Protein 8EW5 (pdb70)

Foldseek 3Di:
DDDDDDDDPDPDDDVDPPDDDDDCPPCVLQVCLVPCVQVVQVVVVVVPDDDDHDDDDDPVVSVVVSVVVPPPCPDPCVVVVVCVVNPDDCPPPDVDDDDDDPDDPDDPPPD

Sequence (111 aa):
IKLEKIEPPHYNHHWVRPLFLNYAYYLYEYRKNYYNDVIDYLNQREKGIFREPPRAQEWAERAMRTYDEKNTDKSFKRSADMKYIINMRHEPRYYSYHTRAYYSLKYQKIL

Nearest PDB structures (foldseek):
  8ew5-assembly1_A  TM=1.009E+00  e=2.818E-17  Bombus ignitus

Solvent-accessible surface area: 12515 Å² total; per-residue (Å²): 192,168,152,111,163,159,145,86,89,153,175,97,103,170,218,113,137,91,123,194,154,108,141,58,159,97,66,148,65,54,114,90,11,118,162,35,34,58,90,69,15,86,57,23,82,149,153,64,116,150,118,132,65,77,164,82,79,96,152,66,79,16,37,115,69,20,156,93,102,110,77,102,109,146,30,164,134,124,44,13,76,99,86,171,127,97,108,125,181,97,108,99,140,179,197,86,192,134,111,141,73,180,181,94,140,145,154,164,133,164,196

Secondary structure (DSSP, 8-state):
-------------TT--------HHHHHHHHHHHHHHHHHHHHHHHHT----------HHHHHHHHHHHH-----TTHHHHHHTS----STT---S-------S-------

Organism: NCBI:txid207650

B-factor: mean 122.4, std 27.75, range [65.31, 205.46]

Radius of gyration: 37.27 Å; Cα contacts (8 Å, |Δi|>4): 10; chains: 1; bounding box: 44×132×72 Å

Structure (mmCIF, N/CA/C/O backbone):
data_8EW5
#
_entry.id   8EW5
#
_cell.length_a   1.00
_cell.length_b   1.00
_cell.length_c   1.00
_cell.angle_alpha   90.00
_cell.angle_beta   90.00
_cell.angle_gamma   90.00
#
_symmetry.space_group_name_H-M   'P 1'
#
loop_
_atom_site.group_PDB
_atom_site.id
_atom_site.type_symbol
_atom_site.label_atom_id
_atom_site.label_alt_id
_atom_site.label_comp_id
_atom_site.label_asym_id
_atom_site.label_entity_id
_atom_site.label_seq_id
_atom_site.pdbx_PDB_ins_code
_atom_site.Cartn_x
_atom_site.Cartn_y
_atom_site.Cartn_z
_atom_site.occupancy
_atom_site.B_iso_or_equiv
_atom_site.auth_seq_id
_atom_site.auth_comp_id
_atom_site.auth_asym_id
_atom_site.auth_atom_id
_atom_site.pdbx_PDB_model_num
ATOM 1 N N . ILE A 1 42 ? 448.438 313.731 366.583 1.00 125.46 41 ILE A N 1
ATOM 2 C CA . ILE A 1 42 ? 449.227 314.793 365.972 1.00 125.46 41 ILE A CA 1
ATOM 3 C C . ILE A 1 42 ? 450.200 315.373 366.989 1.00 125.46 41 ILE A C 1
ATOM 4 O O . ILE A 1 42 ? 449.789 315.965 367.987 1.00 125.46 41 ILE A O 1
ATOM 9 N N . LYS A 1 43 ? 451.495 315.197 366.730 1.00 131.57 42 LYS A N 1
ATOM 10 C CA . LYS A 1 43 ? 452.523 315.626 367.672 1.00 131.57 42 LYS A CA 1
ATOM 11 C C . LYS A 1 43 ? 453.547 316.534 367.002 1.00 131.57 42 LYS A C 1
ATOM 12 O O . LYS A 1 43 ? 453.397 316.893 365.830 1.00 131.57 42 LYS A O 1
ATOM 18 N N . LEU A 1 44 ? 454.577 316.924 367.761 1.00 139.39 43 LEU A N 1
ATOM 19 C CA . LEU A 1 44 ? 455.673 317.767 367.274 1.00 139.39 43 LEU A CA 1
ATOM 20 C C . LEU A 1 44 ? 455.187 319.169 366.894 1.00 139.39 43 LEU A C 1
ATOM 21 O O . LEU A 1 44 ? 455.425 319.648 365.784 1.00 139.39 43 LEU A O 1
ATOM 26 N N . GLU A 1 45 ? 454.507 319.832 367.828 1.00 134.96 44 GLU A N 1
ATOM 27 C CA . GLU A 1 45 ? 454.081 321.211 367.629 1.00 134.96 44 GLU A CA 1
ATOM 28 C C . GLU A 1 45 ? 455.206 322.158 368.025 1.00 134.96 44 GLU A C 1
ATOM 29 O O . GLU A 1 45 ? 455.873 321.950 369.044 1.00 134.96 44 GLU A O 1
ATOM 35 N N . LYS A 1 46 ? 455.414 323.193 367.217 1.00 134.80 45 LYS A N 1
ATOM 36 C CA . LYS A 1 46 ? 456.387 324.237 367.500 1.00 134.80 45 LYS A CA 1
ATOM 37 C C . LYS A 1 46 ? 455.678 325.581 367.565 1.00 134.80 45 LYS A C 1
ATOM 38 O O . LYS A 1 46 ? 454.826 325.884 366.723 1.00 134.80 45 LYS A O 1
ATOM 44 N N . ILE A 1 47 ? 456.030 326.383 368.566 1.00 145.26 46 ILE A N 1
ATOM 45 C CA . ILE A 1 47 ? 455.374 327.659 368.813 1.00 145.26 46 ILE A CA 1
ATOM 46 C C . ILE A 1 47 ? 456.429 328.754 368.888 1.00 145.26 46 ILE A C 1
ATOM 47 O O . ILE A 1 47 ? 457.592 328.504 369.217 1.00 145.26 46 ILE A O 1
ATOM 52 N N . GLU A 1 48 ? 456.010 329.973 368.575 1.00 151.70 47 GLU A N 1
ATOM 53 C CA . GLU A 1 48 ? 456.813 331.178 368.682 1.00 151.70 47 GLU A CA 1
ATOM 54 C C . GLU A 1 48 ? 456.243 332.059 369.788 1.00 151.70 47 GLU A C 1
ATOM 55 O O . GLU A 1 48 ? 455.047 331.984 370.092 1.00 151.70 47 GLU A O 1
ATOM 61 N N . PRO A 1 49 ? 457.066 332.896 370.416 1.00 133.70 48 PRO A N 1
ATOM 62 C CA . PRO A 1 49 ? 456.584 333.697 371.549 1.00 133.70 48 PRO A CA 1
ATOM 63 C C . PRO A 1 49 ? 455.523 334.690 371.110 1.00 133.70 48 PRO A C 1
ATOM 64 O O . PRO A 1 49 ? 455.802 335.617 370.335 1.00 133.70 48 PRO A O 1
ATOM 68 N N . PRO A 1 50 ? 454.292 334.529 371.588 1.00 112.91 49 PRO A N 1
ATOM 69 C CA . PRO A 1 50 ? 453.190 335.354 371.087 1.00 112.91 49 PRO A CA 1
ATOM 70 C C . PRO A 1 50 ? 453.087 336.680 371.821 1.00 112.91 49 P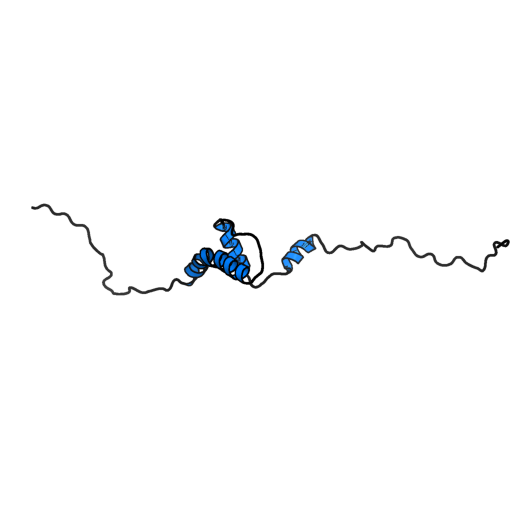RO A C 1
ATOM 71 O O . PRO A 1 50 ? 453.583 336.839 372.940 1.00 112.91 49 PRO A O 1
ATOM 75 N N . HIS A 1 51 ? 452.446 337.641 371.159 1.00 107.09 50 HIS A N 1
ATOM 76 C CA . HIS A 1 51 ? 452.007 338.881 371.787 1.00 107.09 50 HIS A CA 1
ATOM 77 C C . HIS A 1 51 ? 453.160 339.729 372.305 1.00 107.09 50 HIS A C 1
ATOM 78 O O . HIS A 1 51 ? 453.460 340.783 371.737 1.00 107.09 50 HIS A O 1
ATOM 85 N N . TYR A 1 52 ? 453.804 339.276 373.381 1.00 117.33 51 TYR A N 1
ATOM 86 C CA . TYR A 1 52 ? 454.713 340.117 374.160 1.00 117.33 51 TYR A CA 1
ATOM 87 C C . TYR A 1 52 ? 454.011 341.391 374.621 1.00 117.33 51 TYR A C 1
ATOM 88 O O . TYR A 1 52 ? 454.600 342.474 374.646 1.00 117.33 51 TYR A O 1
ATOM 97 N N . ASN A 1 53 ? 452.736 341.260 374.981 1.00 101.42 52 ASN A N 1
ATOM 98 C CA . ASN A 1 53 ? 451.980 342.398 375.481 1.00 101.42 52 ASN A CA 1
ATOM 99 C C . ASN A 1 53 ? 452.592 342.912 376.778 1.00 101.42 52 ASN A C 1
ATOM 100 O O . ASN A 1 53 ? 453.020 342.142 377.641 1.00 101.42 52 ASN A O 1
ATOM 105 N N . HIS A 1 54 ? 452.634 344.234 376.905 1.00 128.15 53 HIS A N 1
ATOM 106 C CA . HIS A 1 54 ? 453.322 344.859 378.024 1.00 128.15 53 HIS A CA 1
ATOM 107 C C . HIS A 1 54 ? 452.533 344.658 379.312 1.00 128.15 53 HIS A C 1
ATOM 108 O O . HIS A 1 54 ? 451.351 345.001 379.397 1.00 128.15 53 HIS A O 1
ATOM 115 N N . HIS A 1 55 ? 453.199 344.099 380.323 1.00 127.37 54 HIS A N 1
ATOM 116 C CA . HIS A 1 55 ? 452.540 343.714 381.566 1.00 127.37 54 HIS A CA 1
ATOM 117 C C . HIS A 1 55 ? 452.451 344.837 382.585 1.00 127.37 54 HIS A C 1
ATOM 118 O O . HIS A 1 55 ? 451.552 344.816 383.431 1.00 127.37 54 HIS A O 1
ATOM 125 N N . TRP A 1 56 ? 453.346 345.819 382.527 1.00 141.56 55 TRP A N 1
ATOM 126 C CA . TRP A 1 56 ? 453.348 346.916 383.482 1.00 141.56 55 TRP A CA 1
ATOM 127 C C . TRP A 1 56 ? 452.490 348.083 383.014 1.00 141.56 55 TRP A C 1
ATOM 128 O O . TRP A 1 56 ? 452.802 349.238 383.328 1.00 141.56 55 TRP A O 1
ATOM 139 N N . VAL A 1 57 ? 451.427 347.796 382.261 1.00 126.54 56 VAL A N 1
ATOM 140 C CA . VAL A 1 57 ? 450.480 348.785 381.759 1.00 126.54 56 VAL A CA 1
ATOM 141 C C . VAL A 1 57 ? 451.304 349.728 380.877 1.00 126.54 56 VAL A C 1
ATOM 142 O O . VAL A 1 57 ? 451.998 349.266 379.965 1.00 126.54 56 VAL A O 1
ATOM 146 N N . ARG A 1 58 ? 451.258 351.034 381.142 1.00 92.11 57 ARG A N 1
ATOM 147 C CA . ARG A 1 58 ? 451.941 352.048 380.345 1.00 92.11 57 ARG A CA 1
ATOM 148 C C . ARG A 1 58 ? 451.656 351.882 378.854 1.00 92.11 57 ARG A C 1
ATOM 149 O O . ARG A 1 58 ? 452.578 351.612 378.077 1.00 92.11 57 ARG A O 1
ATOM 157 N N . PRO A 1 59 ? 450.396 351.979 378.409 1.00 94.60 58 PRO A N 1
ATOM 158 C CA . PRO A 1 59 ? 450.166 352.001 376.957 1.00 94.60 58 PRO A CA 1
ATOM 159 C C . PRO A 1 59 ? 450.404 353.369 376.353 1.00 94.60 58 PRO A C 1
ATOM 160 O O . PRO A 1 59 ? 450.968 353.475 375.256 1.00 94.60 58 PRO A O 1
ATOM 164 N N . LEU A 1 60 ? 449.981 354.423 377.054 1.00 90.21 59 LEU A N 1
ATOM 165 C CA . LEU A 1 60 ? 450.039 355.807 376.599 1.00 90.21 59 LEU A CA 1
ATOM 166 C C . LEU A 1 60 ? 449.254 356.033 375.313 1.00 90.21 59 LEU A C 1
ATOM 167 O O . LEU A 1 60 ? 448.853 355.085 374.632 1.00 90.21 59 LEU A O 1
ATOM 172 N N . PHE A 1 61 ? 449.024 357.300 374.985 1.00 101.10 60 PHE A N 1
ATOM 173 C CA . PHE A 1 61 ? 448.363 357.685 373.749 1.00 101.10 60 PHE A CA 1
ATOM 174 C C . PHE A 1 61 ? 448.937 359.018 373.306 1.00 101.10 60 PHE A C 1
ATOM 175 O O . PHE A 1 61 ? 449.534 359.752 374.098 1.00 101.10 60 PHE A O 1
ATOM 183 N N . LEU A 1 62 ? 448.753 359.328 372.029 1.00 104.99 61 LEU A N 1
ATOM 184 C CA . LEU A 1 62 ? 449.284 360.561 371.477 1.00 104.99 61 LEU A CA 1
ATOM 185 C C . LEU A 1 62 ? 448.420 361.016 370.315 1.00 104.99 61 LEU A C 1
ATOM 186 O O . LEU A 1 62 ? 448.078 360.222 369.435 1.00 104.99 61 LEU A O 1
ATOM 191 N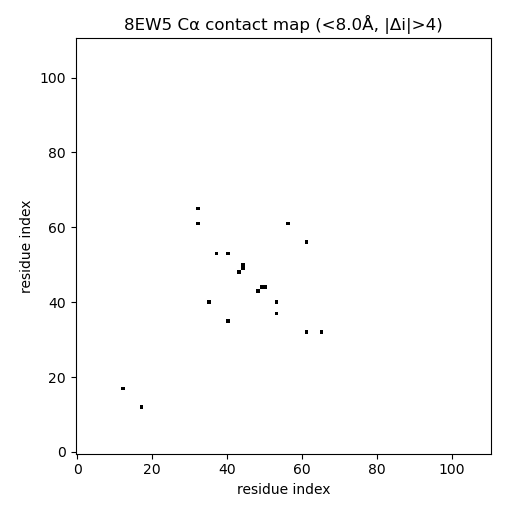 N . ASN A 1 63 ? 448.064 362.296 370.322 1.00 116.26 62 ASN A N 1
ATOM 192 C CA . ASN A 1 63 ? 447.351 362.877 369.200 1.00 116.26 62 ASN A CA 1
ATOM 193 C C . ASN A 1 63 ? 448.302 363.081 368.025 1.00 116.26 62 ASN A C 1
ATOM 194 O O . ASN A 1 63 ? 449.523 363.148 368.183 1.00 116.26 62 ASN A O 1
ATOM 199 N N . TYR A 1 64 ? 447.723 363.180 366.829 1.00 123.78 63 TYR A N 1
ATOM 200 C CA . TYR A 1 64 ? 448.525 363.247 365.616 1.00 123.78 63 TYR A CA 1
ATOM 201 C C . TYR A 1 64 ? 448.025 364.286 364.619 1.00 123.78 63 TYR A C 1
ATOM 202 O O . TYR A 1 64 ? 448.404 364.221 363.443 1.00 123.78 63 TYR A O 1
ATOM 211 N N . ALA A 1 65 ? 447.208 365.249 365.047 1.00 118.95 64 ALA A N 1
ATOM 212 C CA . ALA A 1 65 ? 446.582 366.172 364.106 1.00 118.95 64 ALA A CA 1
ATOM 213 C C . ALA A 1 65 ? 447.538 367.240 363.591 1.00 118.95 64 ALA A C 1
AT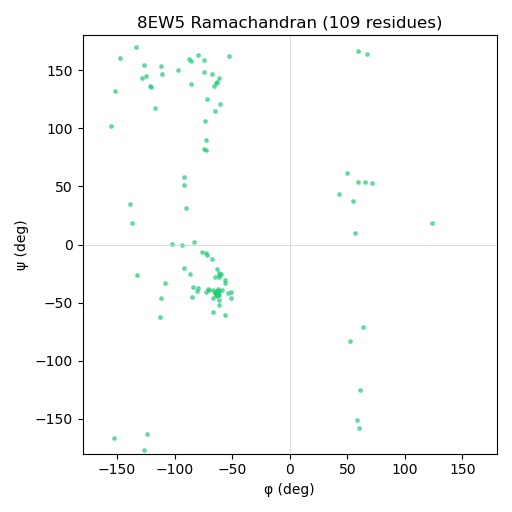OM 214 O O . ALA A 1 65 ? 447.157 368.014 362.705 1.00 118.95 64 ALA A O 1
ATOM 216 N N . TYR A 1 66 ? 448.761 367.312 364.121 1.00 96.84 65 TYR A N 1
ATOM 217 C CA . TYR A 1 66 ? 449.668 368.390 363.743 1.00 96.84 65 TYR A CA 1
ATOM 218 C C . TYR A 1 66 ? 450.055 368.305 362.268 1.00 96.84 65 TYR A C 1
ATOM 219 O O . TYR A 1 66 ? 450.108 369.323 361.570 1.00 96.84 65 TYR A O 1
ATOM 228 N N . TYR A 1 67 ? 450.327 367.098 361.776 1.00 115.50 66 TYR A N 1
ATOM 229 C CA . TYR A 1 67 ? 450.810 366.926 360.410 1.00 115.50 66 TYR A CA 1
ATOM 230 C C . TYR A 1 67 ? 449.778 366.313 359.474 1.00 115.50 66 TYR A C 1
ATOM 231 O O . TYR A 1 67 ? 449.776 366.627 358.280 1.00 115.50 66 TYR A O 1
ATOM 240 N N . LEU A 1 68 ? 448.917 365.426 359.976 1.00 115.61 67 LEU A N 1
ATOM 241 C CA . LEU A 1 68 ? 447.957 364.765 359.097 1.00 115.61 67 LEU A CA 1
ATOM 242 C C . LEU A 1 68 ? 446.988 365.767 358.484 1.00 115.61 67 LEU A C 1
ATOM 243 O O . LEU A 1 68 ? 446.704 365.709 357.281 1.00 115.61 67 LEU A O 1
ATOM 248 N N . TYR A 1 69 ? 446.478 366.700 359.289 1.00 119.64 68 TYR A N 1
ATOM 249 C CA . TYR A 1 69 ? 445.510 367.664 358.778 1.00 119.64 68 TYR A CA 1
ATOM 250 C C . TYR A 1 69 ? 446.133 368.549 357.706 1.00 119.64 68 TYR A C 1
ATOM 251 O O . TYR A 1 69 ? 445.528 368.797 356.660 1.00 119.64 68 TYR A O 1
ATOM 260 N N . GLU A 1 70 ? 447.356 369.020 357.945 1.00 102.68 69 GLU A N 1
ATOM 261 C CA . GLU A 1 70 ? 448.009 369.907 356.991 1.00 102.68 69 GLU A CA 1
ATOM 262 C C . GLU A 1 70 ? 448.358 369.202 355.687 1.00 102.68 69 GLU A C 1
ATOM 263 O O . GLU A 1 70 ? 448.721 369.873 354.714 1.00 102.68 69 GLU A O 1
ATOM 269 N N . TYR A 1 71 ? 448.281 367.871 355.647 1.00 113.97 70 TYR A N 1
ATOM 270 C CA . TYR A 1 71 ? 448.730 367.146 354.465 1.00 113.97 70 TYR A CA 1
ATOM 271 C C . TYR A 1 71 ? 447.525 366.510 353.765 1.00 113.97 70 TYR A C 1
ATOM 272 O O . TYR A 1 71 ? 447.375 366.626 352.546 1.00 113.97 70 TYR A O 1
ATOM 281 N N . ARG A 1 72 ? 446.644 365.858 354.538 1.00 123.16 71 ARG A N 1
ATOM 282 C CA . ARG A 1 72 ? 445.328 365.464 354.026 1.00 123.16 71 ARG A CA 1
ATOM 283 C C . ARG A 1 72 ? 444.552 366.625 353.421 1.00 123.16 71 ARG A C 1
ATOM 284 O O . ARG A 1 72 ? 443.940 366.464 352.360 1.00 123.16 71 ARG A O 1
ATOM 292 N N . LYS A 1 73 ? 444.568 367.799 354.053 1.00 118.59 72 LYS A N 1
ATOM 293 C CA . LYS A 1 73 ? 443.710 368.879 353.571 1.00 118.59 72 LYS A CA 1
ATOM 294 C C . LYS A 1 73 ? 444.103 369.298 352.159 1.00 118.59 72 LYS A C 1
ATOM 295 O O . LYS A 1 73 ? 443.291 369.863 351.418 1.00 118.59 72 LYS A O 1
ATOM 301 N N . ASN A 1 74 ? 445.334 368.984 351.759 1.00 102.24 73 ASN A N 1
ATOM 302 C CA . ASN A 1 74 ? 445.902 369.529 350.533 1.00 102.24 73 ASN A CA 1
ATOM 303 C C . ASN A 1 74 ? 445.177 369.013 349.289 1.00 102.24 73 ASN A C 1
ATOM 304 O O . ASN A 1 74 ? 444.843 369.788 348.386 1.00 102.24 73 ASN A O 1
ATOM 309 N N . TYR A 1 75 ? 444.920 367.703 349.227 1.00 83.16 74 TYR A N 1
ATOM 310 C CA . TYR A 1 75 ? 444.270 367.128 348.052 1.00 83.16 74 TYR A CA 1
ATOM 311 C C . TYR A 1 75 ? 442.886 367.717 347.830 1.00 83.16 74 TYR A C 1
ATOM 312 O O . TYR A 1 75 ? 442.533 368.106 346.711 1.00 83.16 74 TYR A O 1
ATOM 321 N N . TYR A 1 76 ? 442.083 367.786 348.887 1.00 114.66 75 TYR A N 1
ATOM 322 C CA . TYR A 1 76 ? 440.670 368.091 348.712 1.00 114.66 75 TYR A CA 1
ATOM 323 C C . TYR A 1 76 ? 440.423 369.591 348.636 1.00 114.66 75 TYR A C 1
ATOM 324 O O . TYR A 1 76 ? 439.684 370.057 347.764 1.00 114.66 75 TYR A O 1
ATOM 333 N N . ASN A 1 77 ? 441.041 370.358 349.533 1.00 127.79 76 ASN A N 1
ATOM 334 C CA . ASN A 1 77 ? 440.765 371.786 349.638 1.00 127.79 76 ASN A CA 1
ATOM 335 C C . ASN A 1 77 ? 440.989 372.498 348.312 1.00 127.79 76 ASN A C 1
ATOM 336 O O . ASN A 1 77 ? 440.047 373.050 347.739 1.00 127.79 76 ASN A O 1
ATOM 341 N N . ASP A 1 78 ? 442.222 372.452 347.805 1.00 120.99 77 ASP A N 1
ATOM 342 C CA . ASP A 1 78 ? 442.595 373.203 346.613 1.00 120.99 77 ASP A CA 1
ATOM 343 C C . ASP A 1 78 ? 441.630 372.970 345.454 1.00 120.99 77 ASP A C 1
ATOM 344 O O . ASP A 1 78 ? 441.264 373.905 344.734 1.00 120.99 77 ASP A O 1
ATOM 349 N N . VAL A 1 79 ? 441.204 371.724 345.267 1.00 119.26 78 VAL A N 1
ATOM 350 C CA . VAL A 1 79 ? 440.210 371.408 344.251 1.00 119.26 78 VAL A CA 1
ATOM 351 C C . VAL A 1 79 ? 438.885 372.045 344.645 1.00 119.26 78 VAL A C 1
ATOM 352 O O . VAL A 1 79 ? 438.328 372.857 343.900 1.00 119.26 78 VAL A O 1
ATOM 356 N N . ILE A 1 80 ? 438.384 371.690 345.830 1.00 128.29 79 ILE A N 1
ATOM 357 C CA . ILE A 1 80 ? 437.091 372.197 346.276 1.00 128.29 79 ILE A CA 1
ATOM 358 C C . ILE A 1 80 ? 437.131 373.711 346.431 1.00 128.29 79 ILE A C 1
ATOM 359 O O . ILE A 1 80 ? 436.199 374.415 346.020 1.00 128.29 79 ILE A O 1
ATOM 364 N N . ASP A 1 81 ? 438.207 374.238 347.020 1.00 139.25 80 ASP A N 1
ATOM 365 C CA . ASP A 1 81 ? 438.339 375.687 347.137 1.00 139.25 80 ASP A CA 1
ATOM 366 C C . ASP A 1 81 ? 438.339 376.351 345.769 1.00 139.25 80 ASP A C 1
ATOM 367 O O . ASP A 1 81 ? 437.990 377.529 345.652 1.00 139.25 80 ASP A O 1
ATOM 372 N N . TYR A 1 82 ? 438.736 375.621 344.729 1.00 126.85 81 TYR A N 1
ATOM 373 C CA . TYR A 1 82 ? 438.580 376.134 343.376 1.00 126.85 81 TYR A CA 1
ATOM 374 C C . TYR A 1 82 ? 437.179 375.858 342.842 1.00 126.85 81 TYR A C 1
ATOM 375 O O . TYR A 1 82 ? 436.613 376.688 342.123 1.00 126.85 81 TYR A O 1
ATOM 384 N N . LEU A 1 83 ? 436.605 374.704 343.190 1.00 124.74 82 LEU A N 1
ATOM 385 C CA . LEU A 1 83 ? 435.262 374.373 342.723 1.00 124.74 82 LEU A CA 1
ATOM 386 C C . LEU A 1 83 ? 434.237 375.378 343.232 1.00 124.74 82 LEU A C 1
ATOM 387 O O . LEU A 1 83 ? 433.463 375.944 342.452 1.00 124.74 82 LEU A O 1
ATOM 392 N N . ASN A 1 84 ? 434.222 375.617 344.543 1.00 138.25 83 ASN A N 1
ATOM 393 C CA . ASN A 1 84 ? 433.231 376.523 345.113 1.00 138.25 83 ASN A CA 1
ATOM 394 C C . ASN A 1 84 ? 433.508 377.972 344.728 1.00 138.25 83 ASN A C 1
ATOM 395 O O . ASN 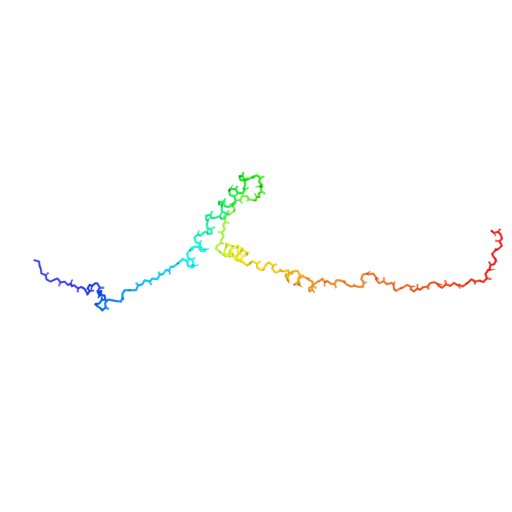A 1 84 ? 432.573 378.741 344.476 1.00 138.25 83 ASN A O 1
ATOM 400 N N . GLN A 1 85 ? 434.783 378.364 344.683 1.00 130.80 84 GLN A N 1
ATOM 401 C CA . GLN A 1 85 ? 435.116 379.734 344.313 1.00 130.80 84 GLN A CA 1
ATOM 402 C C . GLN A 1 85 ? 434.686 380.024 342.882 1.00 130.80 84 GLN A C 1
ATOM 403 O O . GLN A 1 85 ? 434.187 381.116 342.582 1.00 130.80 84 GLN A O 1
ATOM 409 N N . ARG A 1 86 ? 434.884 379.061 341.983 1.00 139.67 85 ARG A N 1
ATOM 410 C CA . ARG A 1 86 ? 434.338 379.186 340.637 1.00 139.67 85 ARG A CA 1
ATOM 411 C C . ARG A 1 86 ? 432.819 379.260 340.676 1.00 139.67 85 ARG A C 1
ATOM 412 O O . ARG A 1 86 ? 432.206 380.042 339.940 1.00 139.67 85 ARG A O 1
ATOM 420 N N . GLU A 1 87 ? 432.195 378.456 341.539 1.00 134.19 86 GLU A N 1
ATOM 421 C CA . GLU A 1 87 ? 430.750 378.538 341.719 1.00 134.19 86 GLU A CA 1
ATOM 422 C C . GLU A 1 87 ? 430.331 379.909 342.231 1.00 134.19 86 GLU A C 1
ATOM 423 O O . GLU A 1 87 ? 429.210 380.357 341.963 1.00 134.19 86 GLU A O 1
ATOM 429 N N . LYS A 1 88 ? 431.216 380.592 342.962 1.00 11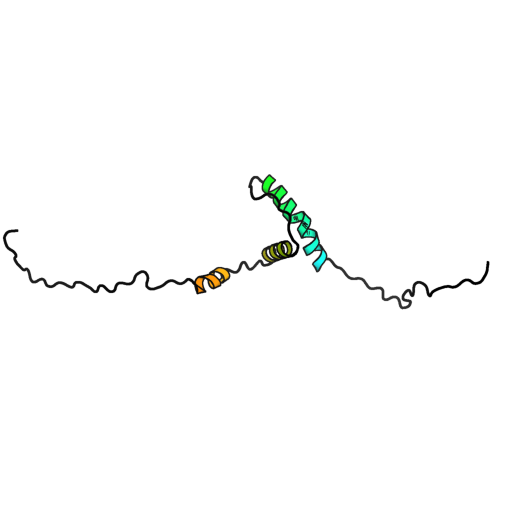6.72 87 LYS A N 1
ATOM 430 C CA . LYS A 1 88 ? 430.903 381.942 343.418 1.00 116.72 87 LYS A CA 1
ATOM 431 C C . LYS A 1 88 ? 430.770 382.909 342.251 1.00 116.72 87 LYS A C 1
ATOM 432 O O . LYS A 1 88 ? 430.039 383.900 342.348 1.00 116.72 87 LYS A O 1
ATOM 438 N N . GLY A 1 89 ? 431.461 382.644 341.145 1.00 113.81 88 GLY A N 1
ATOM 439 C CA . GLY A 1 89 ? 431.282 383.444 339.949 1.00 113.81 88 GLY A CA 1
ATOM 440 C C . GLY A 1 89 ? 432.540 384.078 339.395 1.00 113.81 88 GLY A C 1
ATOM 441 O O . GLY A 1 89 ? 432.461 385.033 338.619 1.00 113.81 88 GLY A O 1
ATOM 442 N N . ILE A 1 90 ? 433.707 383.566 339.780 1.00 116.84 89 ILE A N 1
ATOM 443 C CA . ILE A 1 90 ? 434.980 384.063 339.272 1.00 116.84 89 ILE A CA 1
ATOM 444 C C . ILE A 1 90 ? 435.791 382.880 338.762 1.00 116.84 89 ILE A C 1
ATOM 445 O O . ILE A 1 90 ? 435.765 381.790 339.341 1.00 116.84 89 ILE A O 1
ATOM 450 N N . PHE A 1 91 ? 436.519 383.103 337.672 1.00 111.06 90 PHE A N 1
ATOM 451 C CA . PHE A 1 91 ? 437.175 382.039 336.925 1.00 111.06 90 PHE A CA 1
ATOM 452 C C . PHE A 1 91 ? 438.690 382.101 337.066 1.00 111.06 90 PHE A C 1
ATOM 453 O O . PHE A 1 91 ? 439.271 383.185 337.180 1.00 111.06 90 PHE A O 1
ATOM 461 N N . ARG A 1 92 ? 439.318 380.929 337.057 1.00 120.39 91 ARG A N 1
ATOM 462 C CA . ARG A 1 92 ? 440.759 380.802 336.884 1.00 120.39 91 ARG A CA 1
ATOM 463 C C . ARG A 1 92 ? 441.039 379.444 336.249 1.00 120.39 91 ARG A C 1
ATOM 464 O O . ARG A 1 92 ? 440.130 378.777 335.746 1.00 120.39 91 ARG A O 1
ATOM 472 N N . GLU A 1 93 ? 442.303 379.033 336.275 1.00 127.41 92 GLU A N 1
ATOM 473 C CA . GLU A 1 93 ? 442.719 377.837 335.556 1.00 127.41 92 GLU A CA 1
ATOM 474 C C . GLU A 1 93 ? 442.068 376.587 336.147 1.00 127.41 92 GLU A C 1
ATOM 475 O O . GLU A 1 93 ? 441.981 376.450 337.371 1.00 127.41 92 GLU A O 1
ATOM 481 N N . PRO A 1 94 ? 441.581 375.680 335.304 1.00 114.30 93 PRO A N 1
ATOM 482 C CA . PRO A 1 94 ? 441.120 374.375 335.773 1.00 114.30 93 PRO A CA 1
ATOM 483 C C . PRO A 1 94 ? 442.178 373.677 336.611 1.00 114.30 93 PRO A C 1
ATOM 484 O O . PRO A 1 94 ? 443.367 374.024 336.545 1.00 114.30 93 PRO A O 1
ATOM 488 N N . PRO A 1 95 ? 441.790 372.672 337.402 1.00 103.83 94 PRO A N 1
ATOM 489 C CA . PRO A 1 95 ? 442.758 372.037 338.305 1.00 103.83 94 PRO A CA 1
ATOM 490 C C . PRO A 1 95 ? 443.755 371.134 337.598 1.00 103.83 94 PRO A C 1
ATOM 491 O O . PRO A 1 95 ? 443.417 370.030 337.161 1.00 103.83 94 PRO A O 1
ATOM 495 N N . ARG A 1 96 ? 444.995 371.596 337.487 1.00 110.41 95 ARG A N 1
ATOM 496 C CA . ARG A 1 96 ? 446.067 370.756 336.980 1.00 110.41 95 ARG A CA 1
ATOM 497 C C . ARG A 1 96 ? 446.474 369.735 338.039 1.00 110.41 95 ARG A C 1
ATOM 498 O O . ARG A 1 96 ? 446.383 369.983 339.243 1.00 110.41 95 ARG A O 1
ATOM 506 N N . ALA A 1 97 ? 446.912 368.567 337.577 1.00 114.00 96 ALA A N 1
ATOM 507 C CA . ALA A 1 97 ? 447.515 367.609 338.487 1.00 114.00 96 ALA A CA 1
ATOM 508 C C . ALA A 1 97 ? 448.772 368.214 339.110 1.00 114.00 96 ALA A C 1
ATOM 509 O O . ALA A 1 97 ? 449.515 368.960 338.472 1.00 114.00 96 ALA A O 1
ATOM 511 N N . GLN A 1 98 ? 449.005 367.897 340.380 1.00 128.55 97 GLN A N 1
ATOM 512 C CA . GLN A 1 98 ? 450.073 368.567 341.105 1.00 128.55 97 GLN A CA 1
ATOM 513 C C . GLN A 1 98 ? 451.039 367.549 341.685 1.00 128.55 97 GLN A C 1
ATOM 514 O O . GLN A 1 98 ? 450.645 366.458 342.104 1.00 128.55 97 GLN A O 1
ATOM 520 N N . GLU A 1 99 ? 452.314 367.925 341.703 1.00 126.67 98 GLU A N 1
ATOM 521 C CA . GLU A 1 99 ? 453.372 367.087 342.241 1.00 126.67 98 GLU A CA 1
ATOM 522 C C . GLU A 1 99 ? 453.680 367.502 343.675 1.00 126.67 98 GLU A C 1
ATOM 523 O O . GLU A 1 99 ? 453.541 368.671 344.045 1.00 126.67 98 GLU A O 1
ATOM 529 N N . TRP A 1 100 ? 454.128 366.526 344.471 1.00 98.76 99 TRP A N 1
ATOM 530 C CA . TRP A 1 100 ? 454.226 366.692 345.920 1.00 98.76 99 TRP A CA 1
ATOM 531 C C . TRP A 1 100 ? 454.976 367.958 346.310 1.00 98.76 99 TRP A C 1
ATOM 532 O O . TRP A 1 100 ? 454.525 368.708 347.184 1.00 98.76 99 TRP A O 1
ATOM 543 N N . ALA A 1 101 ? 456.121 368.216 345.679 1.00 109.17 100 ALA A N 1
ATOM 544 C CA . ALA A 1 101 ? 456.887 369.407 346.027 1.00 109.17 100 ALA A CA 1
ATOM 545 C C . ALA A 1 101 ? 456.104 370.678 345.724 1.00 109.17 100 ALA A C 1
ATOM 546 O O . ALA A 1 101 ? 456.117 371.623 346.519 1.00 109.17 100 ALA A O 1
ATOM 548 N N . GLU A 1 102 ? 455.417 370.723 344.580 1.00 114.63 101 GLU A N 1
ATOM 549 C CA . GLU A 1 102 ? 454.643 371.911 344.236 1.00 114.63 101 GLU A CA 1
ATOM 550 C C . GLU A 1 102 ? 453.493 372.122 345.211 1.00 114.63 101 GLU A C 1
ATOM 551 O O . GLU A 1 102 ? 453.202 373.259 345.608 1.00 114.63 101 GLU A O 1
ATOM 557 N N . ARG A 1 103 ? 452.825 371.041 345.607 1.00 100.73 102 ARG A N 1
ATOM 558 C CA . ARG A 1 103 ? 451.761 371.161 346.596 1.00 100.73 102 ARG A CA 1
ATOM 559 C C . ARG A 1 103 ? 452.304 371.660 347.928 1.00 100.73 102 ARG A C 1
ATOM 560 O O . ARG A 1 103 ? 451.683 372.501 348.588 1.00 100.73 102 ARG A O 1
ATOM 568 N N . ALA A 1 104 ? 453.461 371.144 348.345 1.00 125.63 103 ALA A N 1
ATOM 569 C CA . ALA A 1 104 ? 454.072 371.617 349.582 1.00 125.63 103 ALA A CA 1
ATOM 570 C C . ALA A 1 104 ? 454.429 373.092 349.482 1.00 125.63 103 ALA A C 1
ATOM 571 O O . ALA A 1 104 ? 454.277 373.846 350.449 1.00 125.63 103 ALA A O 1
ATOM 573 N N . MET A 1 105 ? 454.904 373.520 348.312 1.00 129.78 104 MET A N 1
ATOM 574 C CA . MET A 1 105 ? 455.211 374.929 348.094 1.00 129.78 104 MET A CA 1
ATOM 575 C C . MET A 1 105 ? 453.957 375.785 348.219 1.00 129.78 104 MET A C 1
ATOM 576 O O . MET A 1 105 ? 453.976 376.862 348.828 1.00 129.78 104 MET A O 1
ATOM 581 N N . ARG A 1 106 ? 452.850 375.315 347.643 1.00 128.50 105 ARG A N 1
ATOM 582 C CA . ARG A 1 106 ? 451.598 376.059 347.737 1.00 128.50 105 ARG A CA 1
ATOM 583 C C . ARG A 1 106 ? 451.114 376.145 349.182 1.00 128.50 105 ARG A C 1
ATOM 584 O O . ARG A 1 106 ? 450.659 377.205 349.635 1.00 128.50 105 ARG A O 1
ATOM 592 N N . THR A 1 107 ? 451.210 375.040 349.923 1.00 124.35 106 THR A N 1
ATOM 593 C CA . THR A 1 107 ? 450.842 375.069 351.335 1.00 124.35 106 THR A CA 1
ATOM 594 C C . THR A 1 107 ? 451.729 376.028 352.115 1.00 124.35 106 THR A C 1
ATOM 595 O O . THR A 1 107 ? 451.250 376.747 352.998 1.00 124.35 106 THR A O 1
ATOM 599 N N . TYR A 1 108 ? 453.027 376.043 351.810 1.00 123.79 107 TYR A N 1
ATOM 600 C CA . TYR A 1 108 ? 453.934 376.973 352.472 1.00 123.79 107 TYR A CA 1
ATOM 601 C C . TYR A 1 108 ? 453.536 378.413 352.196 1.00 123.79 107 TYR A C 1
ATOM 602 O O . TYR A 1 108 ? 453.543 379.254 353.102 1.00 123.79 107 TYR A O 1
ATOM 611 N N . ASP A 1 109 ? 453.185 378.717 350.945 1.00 135.74 108 ASP A N 1
ATOM 612 C CA . ASP A 1 109 ? 452.736 380.066 350.617 1.00 135.74 108 ASP A CA 1
ATOM 613 C C . ASP A 1 109 ? 451.472 380.423 351.384 1.00 135.74 108 ASP A C 1
ATOM 614 O O . ASP A 1 109 ? 451.322 381.558 351.852 1.00 135.74 108 ASP A O 1
ATOM 619 N N . GLU A 1 110 ? 450.547 379.470 351.518 1.00 134.84 109 GLU A N 1
ATOM 620 C CA . GLU A 1 110 ? 449.343 379.730 352.302 1.00 134.84 109 GLU A CA 1
ATOM 621 C C . GLU A 1 110 ? 449.678 379.995 353.766 1.00 134.84 109 GLU A C 1
ATOM 622 O O . GLU A 1 110 ? 449.121 380.911 354.382 1.00 134.84 109 GLU A O 1
ATOM 628 N N . LYS A 1 111 ? 450.588 379.206 354.338 1.00 140.47 110 LYS A N 1
ATOM 629 C CA . LYS A 1 111 ? 450.875 379.293 355.766 1.00 140.47 110 LYS A CA 1
ATOM 630 C C . LYS A 1 111 ? 451.595 380.580 356.143 1.00 140.47 110 LYS A C 1
ATOM 631 O O . LYS A 1 111 ? 451.295 381.165 357.190 1.00 140.47 110 LYS A O 1
ATOM 637 N N . ASN A 1 112 ? 452.536 381.038 355.321 1.00 153.82 111 ASN A N 1
ATOM 638 C CA . ASN A 1 112 ? 453.321 382.206 355.691 1.00 153.82 111 ASN A CA 1
ATOM 639 C C . ASN A 1 112 ? 452.473 383.465 355.585 1.00 153.82 111 ASN A C 1
ATOM 640 O O . ASN A 1 112 ? 452.424 384.104 354.529 1.00 153.82 111 ASN A O 1
ATOM 645 N N . THR A 1 113 ? 451.797 383.820 356.681 1.00 174.56 112 THR A N 1
ATOM 646 C CA . THR A 1 113 ? 450.997 385.039 356.698 1.00 174.56 112 THR A CA 1
ATOM 647 C C . THR A 1 113 ? 451.856 386.272 356.465 1.00 174.56 112 THR A C 1
ATOM 648 O O . THR A 1 113 ? 451.359 387.293 355.978 1.00 174.56 112 THR A O 1
ATOM 652 N N . ASP A 1 114 ? 453.143 386.198 356.800 1.00 177.06 113 ASP A N 1
ATOM 653 C CA . ASP A 1 114 ? 454.071 387.299 356.552 1.00 177.06 113 ASP A CA 1
ATOM 654 C C . ASP A 1 114 ? 454.375 387.330 355.059 1.00 177.06 113 ASP A C 1
ATOM 655 O O . ASP A 1 114 ? 455.388 386.816 354.579 1.00 177.06 113 ASP A O 1
ATOM 660 N N . LYS A 1 115 ? 453.466 387.955 354.310 1.00 166.45 114 LYS A N 1
ATOM 661 C CA . LYS A 1 115 ? 453.656 388.150 352.875 1.00 166.45 114 LYS A CA 1
ATOM 662 C C . LYS A 1 115 ? 454.733 389.217 352.715 1.00 166.45 114 LYS A C 1
ATOM 663 O O . LYS A 1 115 ? 454.462 390.403 352.509 1.00 166.45 114 LYS A O 1
ATOM 669 N N . SER A 1 116 ? 455.982 388.772 352.825 1.00 179.00 115 SER A N 1
ATOM 670 C CA . SER A 1 116 ? 457.116 389.677 352.949 1.00 179.00 115 SER A CA 1
ATOM 671 C C . SER A 1 116 ? 457.224 390.592 351.742 1.00 179.00 115 SER A C 1
ATOM 672 O O . SER A 1 116 ? 457.372 390.130 350.607 1.00 179.00 115 SER A O 1
ATOM 675 N N . PHE A 1 117 ? 457.153 391.894 351.998 1.00 154.57 116 PHE A N 1
ATOM 676 C CA . PHE A 1 117 ? 457.402 392.886 350.968 1.00 154.57 116 PHE A CA 1
ATOM 677 C C . PHE A 1 117 ? 458.876 392.959 350.596 1.00 154.57 116 PHE A C 1
ATOM 678 O O . PHE A 1 117 ? 459.223 393.625 349.617 1.00 154.57 116 PHE A O 1
ATOM 686 N N . LYS A 1 118 ? 459.746 392.279 351.346 1.00 147.72 117 LYS A N 1
ATOM 687 C CA . LYS A 1 118 ? 461.176 392.351 351.082 1.00 147.72 117 LYS A CA 1
ATOM 688 C C . LYS A 1 118 ? 461.627 391.401 349.982 1.00 147.72 117 LYS A C 1
ATOM 689 O O . LYS A 1 118 ? 462.828 391.327 349.708 1.00 147.72 117 LYS A O 1
ATOM 695 N N . ARG A 1 119 ? 460.712 390.664 349.356 1.00 170.16 118 ARG A N 1
ATOM 696 C CA . ARG A 1 119 ? 461.010 390.121 348.034 1.00 170.16 118 ARG A CA 1
ATOM 697 C C . ARG A 1 119 ? 461.142 391.255 347.025 1.00 170.16 118 ARG A C 1
ATOM 698 O O . ARG A 1 119 ? 462.024 391.245 346.156 1.00 170.16 118 ARG A O 1
ATOM 706 N N . SER A 1 120 ? 460.285 392.270 347.154 1.00 168.23 119 SER A N 1
ATOM 707 C CA . SER A 1 120 ? 460.507 393.510 346.423 1.00 168.23 119 SER A CA 1
ATOM 708 C C . SER A 1 120 ? 461.824 394.157 346.835 1.00 168.23 119 SER A C 1
ATOM 709 O O . SER A 1 120 ? 462.416 394.912 346.060 1.00 168.23 119 SER A O 1
ATOM 712 N N . ALA A 1 121 ? 462.316 393.868 348.045 1.00 175.30 120 ALA A N 1
ATOM 713 C CA . ALA A 1 121 ? 463.657 394.322 348.407 1.00 175.30 120 ALA A CA 1
ATOM 714 C C . ALA A 1 121 ? 464.730 393.523 347.682 1.00 175.30 120 ALA A C 1
ATOM 715 O O . ALA A 1 121 ? 465.740 394.086 347.233 1.00 175.30 120 ALA A O 1
ATOM 717 N N . ASP A 1 122 ? 464.531 392.210 347.567 1.00 174.82 121 ASP A N 1
ATOM 718 C CA . ASP A 1 122 ? 465.433 391.389 346.773 1.00 174.82 121 ASP A CA 1
ATOM 719 C C . ASP A 1 122 ? 465.506 391.920 345.352 1.00 174.82 121 ASP A C 1
ATOM 720 O O . ASP A 1 122 ? 466.549 391.833 344.693 1.00 174.82 121 ASP A O 1
ATOM 725 N N . MET A 1 123 ? 464.392 392.467 344.867 1.00 190.07 122 MET A N 1
ATOM 726 C CA . MET A 1 123 ? 464.380 393.062 343.537 1.00 190.07 122 MET A CA 1
ATOM 727 C C . MET A 1 123 ? 464.994 394.465 343.526 1.00 190.07 122 MET A C 1
ATOM 728 O O . MET A 1 123 ? 465.680 394.832 342.563 1.00 190.07 122 MET A O 1
ATOM 733 N N . LYS A 1 124 ? 464.775 395.277 344.570 1.00 185.16 123 LYS A N 1
ATOM 734 C CA . LYS A 1 124 ? 465.399 396.597 344.542 1.00 185.16 123 LYS A CA 1
ATOM 735 C C . LYS A 1 124 ? 466.894 396.501 344.776 1.00 185.16 123 LYS A C 1
ATOM 736 O O . LYS A 1 124 ? 467.594 397.513 344.681 1.00 185.16 123 LYS A O 1
ATOM 742 N N . TYR A 1 125 ? 467.396 395.315 345.120 1.00 205.46 124 TYR A N 1
ATOM 743 C CA . TYR A 1 125 ? 468.819 395.064 344.923 1.00 205.46 124 TYR A CA 1
ATOM 744 C C . TYR A 1 125 ? 469.210 395.300 343.467 1.00 205.46 124 TYR A C 1
ATOM 745 O O . TYR A 1 125 ? 470.350 395.685 343.183 1.00 205.46 124 TYR A O 1
ATOM 754 N N . ILE A 1 126 ? 468.276 395.069 342.535 1.00 189.35 125 ILE A N 1
ATOM 755 C CA . ILE A 1 126 ? 468.467 395.407 341.127 1.00 189.35 125 ILE A CA 1
ATOM 756 C C . ILE A 1 126 ? 467.728 396.691 340.752 1.00 189.35 125 ILE A C 1
ATOM 757 O O . ILE A 1 126 ? 467.798 397.135 339.596 1.00 189.35 125 ILE A O 1
ATOM 762 N N . ILE A 1 127 ? 467.050 397.323 341.709 1.00 185.54 126 ILE A N 1
ATOM 763 C CA . ILE A 1 127 ? 466.275 398.545 341.491 1.00 185.54 126 ILE A CA 1
ATOM 764 C C . ILE A 1 127 ? 466.832 399.567 342.485 1.00 185.54 126 ILE A C 1
ATOM 765 O O . ILE A 1 127 ? 467.966 399.411 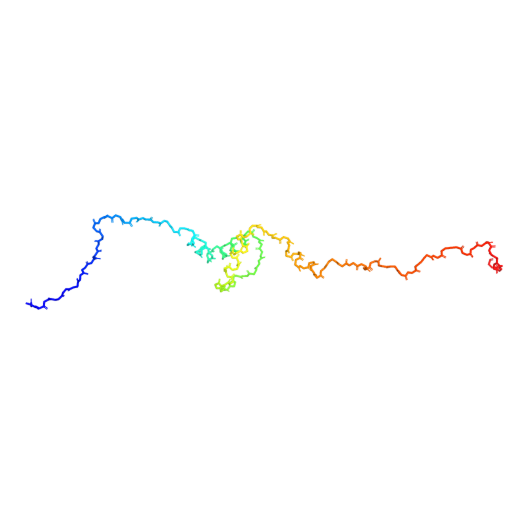342.950 1.00 185.54 126 ILE A O 1
ATOM 770 N N . ASN A 1 128 ? 466.089 400.645 342.752 1.00 153.75 127 ASN A N 1
ATOM 771 C CA . ASN A 1 128 ? 466.593 401.896 343.327 1.00 153.75 127 ASN A CA 1
ATOM 772 C C . ASN A 1 128 ? 467.432 402.644 342.296 1.00 153.75 127 ASN A C 1
ATOM 773 O O . ASN A 1 128 ? 468.579 403.028 342.536 1.00 153.75 127 ASN A O 1
ATOM 778 N N . MET A 1 129 ? 466.830 402.839 341.125 1.00 119.77 128 MET A N 1
ATOM 779 C CA . MET A 1 129 ? 467.463 403.595 340.057 1.00 119.77 128 MET A CA 1
ATOM 780 C C . MET A 1 129 ? 467.659 405.045 340.477 1.00 119.77 128 MET A C 1
ATOM 781 O O . MET A 1 129 ? 466.787 405.656 341.099 1.00 119.77 128 MET A O 1
ATOM 786 N N . ARG A 1 130 ? 468.816 405.593 340.125 1.00 117.79 129 ARG A N 1
ATOM 787 C CA . ARG A 1 130 ? 469.188 406.949 340.494 1.00 117.79 129 ARG A CA 1
ATOM 788 C C . ARG A 1 130 ? 469.740 407.626 339.246 1.00 117.79 129 ARG A C 1
ATOM 789 O O . ARG A 1 130 ? 469.926 406.992 338.205 1.00 117.79 129 ARG A O 1
ATOM 797 N N . HIS A 1 131 ? 469.936 408.939 339.338 1.00 116.97 130 HIS A N 1
ATOM 798 C CA . HIS A 1 131 ? 470.564 409.804 338.339 1.00 116.97 130 HIS A CA 1
ATOM 799 C C . HIS A 1 131 ? 469.885 409.746 336.979 1.00 116.97 130 HIS A C 1
ATOM 800 O O . HIS A 1 131 ? 470.426 410.284 336.005 1.00 116.97 130 HIS A O 1
ATOM 807 N N . GLU A 1 132 ? 468.723 409.107 336.867 1.00 106.40 131 GLU A N 1
ATOM 808 C CA . GLU A 1 132 ? 467.952 409.254 335.638 1.00 106.40 131 GLU A CA 1
ATOM 809 C C . GLU A 1 132 ? 467.579 410.708 335.349 1.00 106.40 131 GLU A C 1
ATOM 810 O O . GLU A 1 132 ? 467.634 411.097 334.170 1.00 106.40 131 GLU A O 1
ATOM 816 N N . PRO A 1 133 ? 467.196 411.578 336.346 1.00 113.61 132 PRO A N 1
ATOM 817 C CA . PRO A 1 133 ? 466.988 412.999 336.058 1.00 113.61 132 PRO A CA 1
ATOM 818 C C . PRO A 1 133 ? 468.244 413.840 336.287 1.00 113.61 132 PRO A C 1
ATOM 819 O O . PRO A 1 133 ? 468.218 414.855 336.988 1.00 113.61 132 PRO A O 1
ATOM 823 N N . ARG A 1 134 ? 469.357 413.418 335.697 1.00 121.71 133 ARG A N 1
ATOM 824 C CA . ARG A 1 134 ? 470.582 414.198 335.768 1.00 121.71 133 ARG A CA 1
ATOM 825 C C . ARG A 1 134 ? 470.535 415.334 334.750 1.00 121.71 133 ARG A C 1
ATOM 826 O O . ARG A 1 134 ? 469.725 415.332 333.821 1.00 121.71 133 ARG A O 1
ATOM 834 N N . TYR A 1 135 ? 471.414 416.321 334.934 1.00 118.95 134 TYR A N 1
ATOM 835 C CA . TYR A 1 135 ? 471.361 417.533 334.126 1.00 118.95 134 TYR A CA 1
ATOM 836 C C . TYR A 1 135 ? 472.557 417.681 333.194 1.00 118.95 134 TYR A C 1
ATOM 837 O O . TYR A 1 135 ? 472.384 417.666 331.972 1.00 118.95 134 TYR A O 1
ATOM 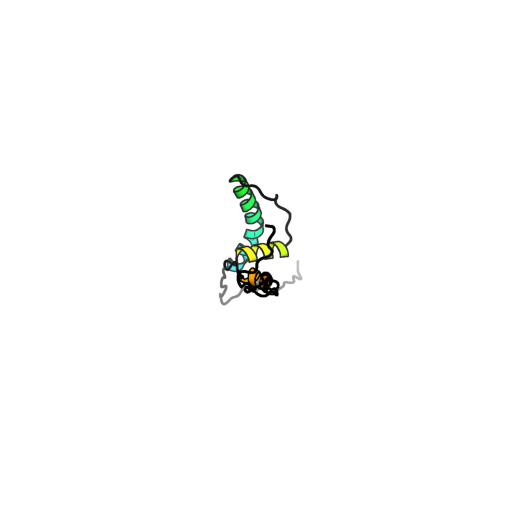846 N N . TYR A 1 136 ? 473.770 417.785 333.742 1.00 110.15 135 TYR A N 1
ATOM 847 C CA . TYR A 1 136 ? 474.985 417.994 332.960 1.00 110.15 135 TYR A CA 1
ATOM 848 C C . TYR A 1 136 ? 474.803 419.016 331.843 1.00 110.15 135 TYR A C 1
ATOM 849 O O . TYR A 1 136 ? 475.255 418.792 330.716 1.00 110.15 135 TYR A O 1
ATOM 858 N N . SER A 1 137 ? 474.140 420.134 332.132 1.00 95.67 136 SER A N 1
ATOM 859 C CA . SER A 1 137 ? 473.841 421.106 331.087 1.00 95.67 136 SER A CA 1
ATOM 860 C C . SER A 1 137 ? 474.188 422.526 331.511 1.00 95.67 136 SER A C 1
ATOM 861 O O . SER A 1 137 ? 474.447 423.383 330.658 1.00 95.67 136 SER A O 1
ATOM 864 N N . TYR A 1 138 ? 474.169 422.786 332.819 1.00 100.58 137 TYR A N 1
ATOM 865 C CA . TYR A 1 138 ? 474.520 424.080 333.398 1.00 100.58 137 TYR A CA 1
ATOM 866 C C . TYR A 1 138 ? 473.517 425.167 333.031 1.00 100.58 137 TYR A C 1
ATOM 867 O O . TYR A 1 138 ? 472.716 425.005 332.105 1.00 100.58 137 TYR A O 1
ATOM 876 N N . HIS A 1 139 ? 473.555 426.279 333.756 1.00 91.13 138 HIS A N 1
ATOM 877 C CA . HIS A 1 139 ? 472.602 427.363 333.581 1.00 91.13 138 HIS A CA 1
ATOM 878 C C . HIS A 1 139 ? 473.080 428.327 332.496 1.00 91.13 138 HIS A C 1
ATOM 879 O O . HIS A 1 139 ? 474.261 428.378 332.148 1.00 91.13 138 HIS A O 1
ATOM 886 N N . THR A 1 140 ? 472.138 429.102 331.953 1.00 84.95 139 THR A N 1
ATOM 887 C CA . THR A 1 140 ? 472.417 429.974 330.820 1.00 84.95 139 THR A CA 1
ATOM 888 C C . THR A 1 140 ? 472.839 431.382 331.215 1.00 84.95 139 THR A C 1
ATOM 889 O O . THR A 1 140 ? 473.447 432.076 330.393 1.00 84.95 139 THR A O 1
ATOM 893 N N . ARG A 1 141 ? 472.533 431.814 332.430 1.00 87.16 140 ARG A N 1
ATOM 894 C CA . ARG A 1 141 ? 472.842 433.161 332.921 1.00 87.16 140 ARG A CA 1
ATOM 895 C C . ARG A 1 141 ? 472.164 434.170 331.992 1.00 87.16 140 ARG A C 1
ATOM 896 O O . ARG A 1 141 ? 471.119 433.882 331.400 1.00 87.16 140 ARG A O 1
ATOM 904 N N . ALA A 1 142 ? 472.745 435.362 331.854 1.00 84.83 141 ALA A N 1
ATOM 905 C CA . ALA A 1 142 ? 472.187 436.390 330.977 1.00 84.83 141 ALA A CA 1
ATOM 906 C C . ALA A 1 142 ? 473.322 437.319 330.558 1.00 84.83 141 ALA A C 1
ATOM 907 O O . ALA A 1 142 ? 473.731 438.190 331.331 1.00 84.83 141 ALA A O 1
ATOM 909 N N . TYR A 1 143 ? 473.818 437.134 329.337 1.00 101.71 142 TYR A N 1
ATOM 910 C CA . TYR A 1 143 ? 474.848 438.006 328.779 1.00 101.71 142 TYR A CA 1
ATOM 911 C C . TYR A 1 143 ? 474.181 439.139 328.002 1.00 101.71 142 TYR A C 1
ATOM 912 O O . TYR A 1 143 ? 474.409 439.348 326.810 1.00 101.71 142 TYR A O 1
ATOM 921 N N . TYR A 1 144 ? 473.339 439.880 328.715 1.00 126.57 143 TYR A N 1
ATOM 922 C CA . TYR A 1 144 ? 472.505 440.905 328.109 1.00 126.57 143 TYR A CA 1
ATOM 923 C C . TYR A 1 144 ? 472.806 442.263 328.720 1.00 126.57 143 TYR A C 1
ATOM 924 O O . TYR A 1 144 ? 472.927 442.396 329.940 1.00 126.57 143 TYR A O 1
ATOM 933 N N . SER A 1 145 ? 472.928 443.269 327.855 1.00 97.22 144 SER A N 1
ATOM 934 C CA . SER A 1 145 ? 473.092 444.655 328.271 1.00 97.22 144 SER A CA 1
ATOM 935 C C . SER A 1 145 ? 472.264 445.580 327.391 1.00 97.22 144 SER A C 1
ATOM 936 O O . SER A 1 145 ? 472.685 446.704 327.095 1.00 97.22 144 SER A O 1
ATOM 939 N N . LEU A 1 146 ? 471.094 445.111 326.956 1.00 67.84 145 LEU A N 1
ATOM 940 C CA . LEU A 1 146 ? 470.252 445.810 325.988 1.00 67.84 145 LEU A CA 1
ATOM 941 C C . LEU A 1 146 ? 471.006 446.030 324.675 1.00 67.84 145 LEU A C 1
ATOM 942 O O . LEU A 1 146 ? 471.121 447.145 324.163 1.00 67.84 145 LEU A O 1
ATOM 947 N N . LYS A 1 147 ? 471.531 444.930 324.141 1.00 65.31 146 LYS A N 1
ATOM 948 C CA . LYS A 1 147 ? 472.164 444.962 322.833 1.00 65.31 146 LYS A CA 1
ATOM 949 C C . LYS A 1 147 ? 471.128 445.239 321.753 1.00 65.31 146 LYS A C 1
ATOM 950 O O . LYS A 1 147 ? 469.968 444.831 321.852 1.00 65.31 146 LYS A O 1
ATOM 956 N N . TYR A 1 148 ? 471.557 445.945 320.711 1.00 80.42 147 TYR A N 1
ATOM 957 C CA . TYR A 1 148 ? 470.682 446.334 319.612 1.00 80.42 147 TYR A CA 1
ATOM 958 C C . TYR A 1 148 ? 471.176 445.672 318.333 1.00 80.42 147 TYR A C 1
ATOM 959 O O . TYR A 1 148 ? 472.296 445.938 317.881 1.00 80.42 147 TYR A O 1
ATOM 968 N N . GLN A 1 149 ? 470.345 444.811 317.755 1.00 70.36 148 GLN A N 1
ATOM 969 C CA . GLN A 1 149 ? 470.612 444.223 316.453 1.00 70.36 148 GLN A CA 1
ATOM 970 C C . GLN A 1 149 ? 469.974 445.009 315.319 1.00 70.36 148 GLN A C 1
ATOM 971 O O . GLN A 1 149 ? 470.121 444.620 314.156 1.00 70.36 148 GLN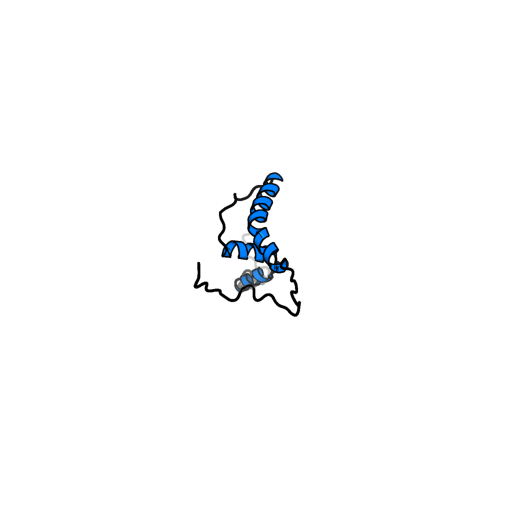 A O 1
ATOM 977 N N . LYS A 1 150 ? 469.270 446.090 315.634 1.00 77.84 149 LYS A N 1
ATOM 978 C CA . LYS A 1 150 ? 468.643 446.989 314.655 1.00 77.84 149 LYS A CA 1
ATOM 979 C C . LYS A 1 150 ? 467.647 446.170 313.831 1.00 77.84 149 LYS A C 1
ATOM 980 O O . LYS A 1 150 ? 467.188 445.108 314.272 1.00 77.84 149 LYS A O 1
ATOM 986 N N . ILE A 1 151 ? 467.321 446.659 312.632 1.00 73.87 150 ILE A N 1
ATOM 987 C CA . ILE A 1 151 ? 466.424 445.988 311.696 1.00 73.87 150 ILE A CA 1
ATOM 988 C C . ILE A 1 151 ? 465.122 445.638 312.404 1.00 73.87 150 ILE A C 1
ATOM 989 O O . ILE A 1 151 ? 464.134 446.373 312.308 1.00 73.87 150 ILE A O 1
ATOM 994 N N . LEU A 1 152 ? 465.110 444.516 313.118 1.00 68.08 151 LEU A N 1
ATOM 995 C CA . LEU A 1 152 ? 463.944 444.121 313.893 1.00 68.08 151 LEU A CA 1
ATOM 996 C C . LEU A 1 152 ? 463.748 445.067 315.068 1.00 68.08 151 LEU A C 1
ATOM 997 O O . LEU A 1 152 ? 464.668 445.786 315.454 1.00 68.08 151 LEU A O 1
#